Protein AF-A0A959FJ23-F1 (afdb_monomer_lite)

Foldseek 3Di:
DDPVVVVVVVVVVVVCVVVVPDDDFAEFDCPPQFPGHDPRGPYYDDPHGHFDWDKDKDFDWDDDPVDIHQDAQPDWDADPVRDTDGDPWDKDKDADDWDQDPPPGTWAAPDWDWDWDDDDPDTDIDIDHQQMWMWIPNTRMTMTIRHGTGDDDDDD

Structure (mmCIF, N/CA/C/O backbone):
data_AF-A0A959FJ23-F1
#
_entry.id   AF-A0A959FJ23-F1
#
loop_
_atom_site.group_PDB
_atom_site.id
_atom_site.type_symbol
_atom_site.label_atom_id
_atom_site.label_alt_id
_atom_site.label_comp_id
_atom_site.label_asym_id
_atom_site.label_entity_id
_atom_site.label_seq_id
_atom_site.pdbx_PDB_ins_code
_atom_site.Cartn_x
_atom_site.Cartn_y
_atom_site.Cartn_z
_atom_site.occupancy
_atom_site.B_iso_or_equiv
_atom_site.auth_seq_id
_atom_site.auth_comp_id
_atom_site.auth_asym_id
_atom_site.auth_atom_id
_atom_site.pdbx_PDB_model_num
ATOM 1 N N . MET A 1 1 ? -68.744 15.504 26.218 1.00 59.72 1 MET A N 1
ATOM 2 C CA . MET A 1 1 ? -67.386 14.968 25.973 1.00 59.72 1 MET A CA 1
ATOM 3 C C . MET A 1 1 ? -66.926 14.300 27.264 1.00 59.72 1 MET A C 1
ATOM 5 O O . MET A 1 1 ? -66.858 14.979 28.276 1.00 59.72 1 MET A O 1
ATOM 9 N N . ASN A 1 2 ? -66.788 12.969 27.284 1.00 75.25 2 ASN A N 1
ATOM 10 C CA . ASN A 1 2 ? -66.622 12.207 28.531 1.00 75.25 2 ASN A CA 1
ATOM 11 C C . ASN A 1 2 ? -65.219 12.418 29.118 1.00 75.25 2 ASN A C 1
ATOM 13 O O . ASN A 1 2 ? -64.244 11.957 28.530 1.00 75.25 2 ASN A O 1
ATOM 17 N N . ILE A 1 3 ? -65.134 13.068 30.281 1.00 80.38 3 ILE A N 1
ATOM 18 C CA . ILE A 1 3 ? -63.889 13.311 31.034 1.00 80.38 3 ILE A CA 1
ATOM 19 C C . ILE A 1 3 ? -63.067 12.026 31.214 1.00 80.38 3 ILE A C 1
ATOM 21 O O . ILE A 1 3 ? -61.855 12.042 31.031 1.00 80.38 3 ILE A O 1
ATOM 25 N N . TYR A 1 4 ? -63.731 10.888 31.430 1.00 80.12 4 TYR A N 1
ATOM 26 C CA . TYR A 1 4 ? -63.083 9.579 31.532 1.00 80.12 4 TYR A CA 1
ATOM 27 C C . TYR A 1 4 ? -62.348 9.150 30.257 1.00 80.12 4 TYR A C 1
ATOM 29 O O . TYR A 1 4 ? -61.281 8.556 30.342 1.00 80.12 4 TYR A O 1
ATOM 37 N N . ARG A 1 5 ? -62.869 9.483 29.068 1.00 80.62 5 ARG A N 1
ATOM 38 C CA . ARG A 1 5 ? -62.172 9.198 27.804 1.00 80.62 5 ARG A CA 1
ATOM 39 C C . ARG A 1 5 ? -60.937 10.079 27.646 1.00 80.62 5 ARG A C 1
ATOM 41 O O . ARG A 1 5 ? -59.916 9.589 27.186 1.00 80.62 5 ARG A O 1
ATOM 48 N N . LEU A 1 6 ? -61.019 11.345 28.059 1.00 79.38 6 LEU A N 1
ATOM 49 C CA . LEU A 1 6 ? -59.897 12.281 27.987 1.00 79.38 6 LEU A CA 1
ATOM 50 C C . LEU A 1 6 ? -58.748 11.842 28.910 1.00 79.38 6 LEU A C 1
ATOM 52 O O . LEU A 1 6 ? -57.611 11.779 28.468 1.00 79.38 6 LEU A O 1
ATOM 56 N N . VAL A 1 7 ? -59.061 11.446 30.150 1.00 86.38 7 VAL A N 1
ATOM 57 C CA . VAL A 1 7 ? -58.075 10.937 31.122 1.00 86.38 7 VAL A CA 1
ATOM 58 C C . VAL A 1 7 ? -57.400 9.657 30.623 1.00 86.38 7 VAL A C 1
ATOM 60 O O . VAL A 1 7 ? -56.184 9.530 30.726 1.00 86.38 7 VAL A O 1
ATOM 63 N N . VAL A 1 8 ? -58.162 8.734 30.027 1.00 88.75 8 VAL A N 1
ATOM 64 C CA . VAL A 1 8 ? -57.605 7.497 29.456 1.00 88.75 8 VAL A CA 1
ATOM 65 C C . VAL A 1 8 ? -56.659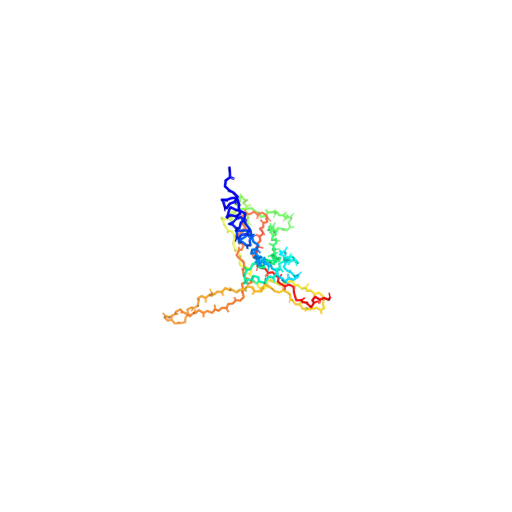 7.794 28.288 1.00 88.75 8 VAL A C 1
ATOM 67 O O . VAL A 1 8 ? -55.570 7.230 28.249 1.00 88.75 8 VAL A O 1
ATOM 70 N N . TYR A 1 9 ? -57.008 8.714 27.380 1.00 89.19 9 TYR A N 1
ATOM 71 C CA . TYR A 1 9 ? -56.106 9.101 26.287 1.00 89.19 9 TYR A CA 1
ATOM 72 C C . TYR A 1 9 ? -54.821 9.767 26.790 1.00 89.19 9 TYR A C 1
ATOM 74 O O . TYR A 1 9 ? -53.749 9.461 26.275 1.00 89.19 9 TYR A O 1
ATOM 82 N N . THR A 1 10 ? -54.899 10.616 27.818 1.00 87.12 10 THR A N 1
ATOM 83 C CA . THR A 1 10 ? -53.711 11.250 28.407 1.00 87.12 10 THR A CA 1
ATOM 84 C C . THR A 1 10 ? -52.797 10.228 29.083 1.00 87.12 10 THR A C 1
ATOM 86 O O . THR A 1 10 ? -51.584 10.313 28.926 1.00 87.12 10 THR A O 1
ATOM 89 N N . ILE A 1 11 ? -53.350 9.230 29.783 1.00 88.62 11 ILE A N 1
ATOM 90 C CA . ILE A 1 11 ? -52.561 8.153 30.406 1.00 88.62 11 ILE A CA 1
ATOM 91 C C . ILE A 1 11 ? -51.893 7.275 29.343 1.00 88.62 11 ILE A C 1
ATOM 93 O O . ILE A 1 11 ? -50.716 6.952 29.478 1.00 88.62 11 ILE A O 1
ATOM 97 N N . ILE A 1 12 ? -52.607 6.929 28.266 1.00 87.19 12 ILE A N 1
ATOM 98 C CA . ILE A 1 12 ? -52.042 6.156 27.151 1.00 87.19 12 ILE A CA 1
ATOM 99 C C . ILE A 1 12 ? -50.913 6.941 26.470 1.00 87.19 12 ILE A C 1
ATOM 101 O O . ILE A 1 12 ? -49.852 6.383 26.216 1.00 87.19 12 ILE A O 1
ATOM 105 N N . PHE A 1 13 ? -51.102 8.240 26.227 1.00 85.12 13 PHE A N 1
ATOM 106 C CA . PHE A 1 13 ? -50.068 9.093 25.637 1.00 85.12 13 PHE A CA 1
ATOM 107 C C . PHE A 1 13 ? -48.831 9.208 26.542 1.00 85.12 13 PHE A C 1
ATOM 109 O O . PHE A 1 13 ? -47.703 9.087 26.067 1.00 85.12 13 PHE A O 1
ATOM 116 N N . LEU A 1 14 ? -49.033 9.358 27.856 1.00 84.88 14 LEU A N 1
ATOM 117 C CA . LEU A 1 14 ? -47.944 9.441 28.831 1.00 84.88 14 LEU A CA 1
ATOM 118 C C . LEU A 1 14 ? -47.171 8.117 28.970 1.00 84.88 14 LEU A C 1
ATOM 120 O O . LEU A 1 14 ? -45.967 8.133 29.205 1.00 84.88 14 LEU A O 1
ATOM 124 N N . ALA A 1 15 ? -47.847 6.981 28.785 1.00 83.19 15 ALA A N 1
ATOM 125 C CA . ALA A 1 15 ? -47.243 5.651 28.842 1.00 83.19 15 ALA A CA 1
ATOM 126 C C . ALA A 1 15 ? -46.430 5.277 27.586 1.00 83.19 15 ALA A C 1
ATOM 128 O O . ALA A 1 15 ? -45.593 4.381 27.663 1.00 83.19 15 ALA A O 1
ATOM 129 N N . ILE A 1 16 ? -46.647 5.948 26.446 1.00 82.56 16 ILE A N 1
ATOM 130 C CA . ILE A 1 16 ? -45.930 5.684 25.181 1.00 82.56 16 ILE A CA 1
ATOM 131 C C . ILE A 1 16 ? -44.645 6.526 25.058 1.00 82.56 16 ILE A C 1
ATOM 133 O O . ILE A 1 16 ? -43.694 6.097 24.409 1.00 82.56 16 ILE A O 1
ATOM 137 N N . LEU A 1 17 ? -44.569 7.680 25.732 1.00 77.38 17 LEU A N 1
ATOM 138 C CA . LEU A 1 17 ? -43.388 8.558 25.746 1.00 77.38 17 LEU A CA 1
ATOM 139 C C . LEU A 1 17 ? -42.051 7.899 26.168 1.00 77.38 17 LEU A C 1
ATOM 141 O O . LEU A 1 17 ? -41.037 8.250 25.570 1.00 77.38 17 LEU A O 1
ATOM 145 N N . PRO A 1 18 ? -41.975 6.965 27.141 1.00 75.44 18 PRO A N 1
ATOM 146 C CA . PRO A 1 18 ? -40.689 6.379 27.531 1.00 75.44 18 PRO A CA 1
ATOM 147 C C . PRO A 1 18 ? -40.127 5.362 26.523 1.00 75.44 18 PRO A C 1
ATOM 149 O O . PRO A 1 18 ? -38.974 4.967 26.656 1.00 75.44 18 PRO A O 1
ATOM 152 N N . LEU A 1 19 ? -40.892 4.944 25.506 1.00 71.81 19 LEU A N 1
ATOM 153 C CA . LEU A 1 19 ? -40.443 3.948 24.521 1.00 71.81 19 LEU A CA 1
ATOM 154 C C . LEU A 1 19 ? -39.519 4.526 23.435 1.00 71.81 19 LEU A C 1
ATOM 156 O O . LEU A 1 19 ? -38.925 3.763 22.683 1.00 71.81 19 LEU A O 1
ATOM 160 N N . THR A 1 20 ? -39.382 5.852 23.337 1.00 74.94 20 THR A N 1
ATOM 161 C CA . THR A 1 20 ? -38.538 6.510 22.320 1.00 74.94 20 THR A CA 1
ATOM 162 C C . THR A 1 20 ? -37.186 6.981 22.864 1.00 74.94 20 THR A C 1
ATOM 164 O O . THR A 1 20 ? -36.475 7.694 22.165 1.00 74.94 20 THR A O 1
ATOM 167 N N . GLY A 1 21 ? -36.851 6.649 24.116 1.00 73.38 21 GLY A N 1
ATOM 168 C CA . GLY A 1 21 ? -35.678 7.170 24.830 1.00 73.38 21 GLY A CA 1
ATOM 169 C C . GLY A 1 21 ? -34.532 6.176 25.032 1.00 73.38 21 GLY A C 1
ATOM 170 O O . GLY A 1 21 ? -33.701 6.409 25.905 1.00 73.38 21 GLY A O 1
ATOM 171 N N . CYS A 1 22 ? -34.495 5.060 24.300 1.00 77.38 22 CYS A N 1
ATOM 172 C CA . CYS A 1 22 ? -33.373 4.127 24.381 1.00 77.38 22 CYS A CA 1
ATOM 173 C C . CYS A 1 22 ? -32.112 4.799 23.824 1.00 77.38 22 CYS A C 1
ATOM 175 O O . CYS A 1 22 ? -32.046 5.112 22.638 1.00 77.38 22 CYS A O 1
ATOM 177 N N . TYR A 1 23 ? -31.146 5.048 24.707 1.00 81.56 23 TYR A N 1
ATOM 178 C CA . TYR A 1 23 ? -29.783 5.377 24.315 1.00 81.56 23 TYR A CA 1
ATOM 179 C C . TYR A 1 23 ? -29.158 4.138 23.676 1.00 81.56 23 TYR A C 1
ATOM 181 O O . TYR A 1 23 ? -29.157 3.079 24.306 1.00 81.56 23 TYR A O 1
ATOM 189 N N . GLU A 1 24 ? -28.655 4.271 22.454 1.00 83.69 24 GLU A N 1
ATOM 190 C CA . GLU A 1 24 ? -27.892 3.220 21.786 1.00 83.69 24 GLU A CA 1
ATOM 191 C C . GLU A 1 24 ? -26.421 3.648 21.801 1.00 83.69 24 GLU A C 1
ATOM 193 O O . GLU A 1 24 ? -26.137 4.744 21.309 1.00 83.69 24 GLU A O 1
ATOM 198 N N . PRO A 1 25 ? -25.510 2.853 22.389 1.00 87.62 25 PRO A N 1
ATOM 199 C CA . PRO A 1 25 ? -24.098 3.201 22.409 1.00 87.62 25 PRO A CA 1
ATOM 200 C C . PRO A 1 25 ? -23.555 3.294 20.982 1.00 87.62 25 PRO A C 1
ATOM 202 O O . PRO A 1 25 ? -23.768 2.401 20.156 1.00 87.62 25 PRO A O 1
ATOM 205 N N . GLU A 1 26 ? -22.843 4.377 20.683 1.00 90.94 26 GLU A N 1
ATOM 206 C CA . GLU A 1 26 ? -22.188 4.545 19.393 1.00 90.94 26 GLU A CA 1
ATOM 207 C C . GLU A 1 26 ? -20.878 3.749 19.366 1.00 90.94 26 GLU A C 1
ATOM 209 O O . GLU A 1 26 ? -19.999 3.924 20.211 1.00 90.94 26 GLU A O 1
ATOM 214 N N . GLN A 1 27 ? -20.729 2.868 18.377 1.00 94.06 27 GLN A N 1
ATOM 215 C CA . GLN A 1 27 ? -19.487 2.126 18.176 1.00 94.06 27 GLN A CA 1
ATOM 216 C C . GLN A 1 27 ? -18.539 2.887 17.254 1.00 94.06 27 GLN A C 1
ATOM 218 O O . GLN A 1 27 ? -18.933 3.352 16.183 1.00 94.06 27 GLN A O 1
ATOM 223 N N . GLY A 1 28 ? -17.259 2.927 17.614 1.00 93.75 28 GLY A N 1
ATOM 224 C CA . GLY A 1 28 ? -16.233 3.551 16.788 1.00 93.75 28 GLY A CA 1
ATOM 225 C C . GLY A 1 28 ? -14.820 3.120 17.152 1.00 93.75 28 GLY A C 1
ATOM 226 O O . GLY A 1 28 ? -14.589 2.346 18.084 1.00 93.75 28 GLY A O 1
ATOM 227 N N . CYS A 1 29 ? -13.851 3.594 16.370 1.00 94.69 29 CYS A N 1
ATOM 228 C CA . CYS A 1 29 ? -12.454 3.302 16.640 1.00 94.69 29 CYS A CA 1
ATOM 229 C C . CYS A 1 29 ? -11.942 4.199 17.774 1.00 94.69 29 CYS A C 1
ATOM 231 O O . CYS A 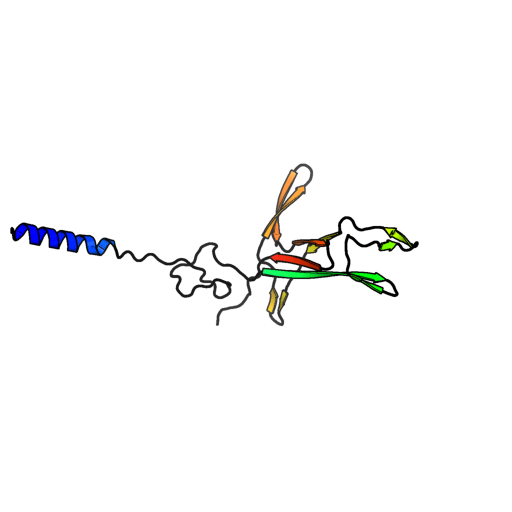1 29 ? -11.858 5.416 17.615 1.00 94.69 29 CYS A O 1
ATOM 233 N N . LEU A 1 30 ? -11.548 3.584 18.890 1.00 92.50 30 LEU A N 1
ATOM 234 C CA . LEU A 1 30 ? -10.973 4.273 20.050 1.00 92.50 30 LEU A CA 1
ATOM 235 C C . LEU A 1 30 ? -9.431 4.252 20.073 1.00 92.50 30 LEU A C 1
ATOM 237 O O . LEU A 1 30 ? -8.819 4.721 21.032 1.00 92.50 30 LEU A O 1
ATOM 241 N N . ASP A 1 31 ? -8.773 3.736 19.027 1.00 90.62 31 ASP A N 1
ATOM 242 C CA . ASP A 1 31 ? -7.316 3.857 18.880 1.00 90.62 31 ASP A CA 1
ATOM 243 C C . ASP A 1 31 ? -6.973 5.249 18.335 1.00 90.62 31 ASP A C 1
ATOM 245 O O . ASP A 1 31 ? -7.185 5.533 17.158 1.00 90.62 31 ASP A O 1
ATOM 249 N N . ALA A 1 32 ? -6.393 6.105 19.181 1.00 87.81 32 ALA A N 1
ATOM 250 C CA . ALA A 1 32 ? -5.973 7.466 18.829 1.00 87.81 32 ALA A CA 1
ATOM 251 C C . ALA A 1 32 ? -4.977 7.542 17.653 1.00 87.81 32 ALA A C 1
ATOM 253 O O . ALA A 1 32 ? -4.697 8.624 17.138 1.00 87.81 32 ALA A O 1
ATOM 254 N N . ARG A 1 33 ? -4.403 6.409 17.239 1.00 83.75 33 ARG A N 1
ATOM 255 C CA . ARG A 1 33 ? -3.461 6.311 16.118 1.00 83.75 33 ARG A CA 1
ATOM 256 C C . ARG A 1 33 ? -4.131 5.874 14.816 1.00 83.75 33 ARG A C 1
ATOM 258 O O . ARG A 1 33 ? -3.471 5.878 13.776 1.00 83.75 33 ARG A O 1
ATOM 265 N N . ALA A 1 34 ? -5.399 5.473 14.865 1.00 89.31 34 ALA A N 1
ATOM 266 C CA . ALA A 1 34 ? -6.167 5.153 13.678 1.00 89.31 34 ALA A CA 1
ATOM 267 C C . ALA A 1 34 ? -6.551 6.431 12.924 1.00 89.31 34 ALA A C 1
ATOM 269 O O . ALA A 1 34 ? -6.805 7.488 13.501 1.00 89.31 34 ALA A O 1
ATOM 270 N N . THR A 1 35 ? -6.626 6.321 11.603 1.00 89.94 35 THR A N 1
ATOM 271 C CA . THR A 1 35 ? -7.035 7.416 10.709 1.00 89.94 35 THR A CA 1
ATOM 272 C C . THR A 1 35 ? -8.508 7.794 10.863 1.00 89.94 35 THR A C 1
ATOM 274 O O . THR A 1 35 ? -8.899 8.891 10.471 1.00 89.94 35 THR A O 1
ATOM 277 N N . ASN A 1 36 ? -9.308 6.906 11.450 1.00 93.12 36 ASN A N 1
ATOM 278 C CA . ASN A 1 36 ? -10.733 7.066 11.709 1.00 93.12 36 ASN A CA 1
ATOM 279 C C . ASN A 1 36 ? -11.069 7.037 13.212 1.00 93.12 36 ASN A C 1
ATOM 281 O O . ASN A 1 36 ? -12.153 6.592 13.591 1.00 93.12 36 ASN A O 1
ATOM 285 N N . PHE A 1 37 ? -10.139 7.482 14.062 1.00 93.00 37 PHE A N 1
ATOM 286 C CA . PHE A 1 37 ? -10.388 7.649 15.493 1.00 93.00 37 PHE A CA 1
ATOM 287 C C . PHE A 1 37 ? -11.629 8.521 15.745 1.00 93.00 37 PHE A C 1
ATOM 289 O O . PHE A 1 37 ? -11.741 9.615 15.186 1.00 93.00 37 PHE A O 1
ATOM 296 N N . SER A 1 38 ? -12.531 8.052 16.610 1.00 93.75 38 SER A N 1
ATOM 297 C CA . SER A 1 38 ? -13.727 8.784 17.031 1.00 93.75 38 SER A CA 1
ATOM 298 C C . SER A 1 38 ? -13.710 8.976 18.541 1.00 93.75 38 SER A C 1
ATOM 300 O O . SER A 1 38 ? -13.757 8.005 19.289 1.00 93.75 38 SER A O 1
ATOM 302 N N . LEU A 1 39 ? -13.652 10.232 18.989 1.00 92.94 39 LEU A N 1
ATOM 303 C CA . LEU A 1 39 ? -13.746 10.566 20.414 1.00 92.94 39 LEU A CA 1
ATOM 304 C C . LEU A 1 39 ? -15.182 10.432 20.946 1.00 92.94 39 LEU A C 1
ATOM 306 O O . LEU A 1 39 ? -15.366 10.248 22.144 1.00 92.94 39 LEU A O 1
ATOM 310 N N . ASP A 1 40 ? -16.170 10.536 20.057 1.00 92.06 40 ASP A N 1
ATOM 311 C CA . ASP A 1 40 ? -17.594 10.513 20.398 1.00 92.06 40 ASP A CA 1
ATOM 312 C C . ASP A 1 40 ? -18.148 9.082 20.513 1.00 92.06 40 ASP A C 1
ATOM 314 O O . ASP A 1 40 ? -19.293 8.897 20.908 1.00 92.06 40 ASP A O 1
ATOM 318 N N . ALA A 1 41 ? -17.343 8.066 20.179 1.00 92.81 41 ALA A N 1
ATOM 319 C CA . ALA A 1 41 ? -17.739 6.673 20.318 1.00 92.81 41 ALA A CA 1
ATOM 320 C C . ALA A 1 41 ? -17.770 6.244 21.792 1.00 92.81 41 ALA A C 1
ATOM 322 O O . ALA A 1 41 ? -16.816 6.455 22.544 1.00 92.81 41 ALA A O 1
ATOM 323 N N . ASP A 1 42 ? -18.849 5.570 22.175 1.00 91.88 42 ASP A N 1
ATOM 324 C CA . ASP A 1 42 ? -19.039 5.015 23.514 1.00 91.88 42 ASP A CA 1
ATOM 325 C C . ASP A 1 42 ? -18.321 3.678 23.686 1.00 91.88 42 ASP A C 1
ATOM 327 O O . ASP A 1 42 ? -17.831 3.351 24.769 1.00 91.88 42 ASP A O 1
ATOM 331 N N . GLU A 1 43 ? -18.270 2.887 22.611 1.00 93.00 43 GLU A N 1
ATOM 332 C CA . GLU A 1 43 ? -17.745 1.528 22.626 1.00 93.00 43 GLU A CA 1
ATOM 333 C C . GLU A 1 43 ? -16.714 1.298 21.517 1.00 93.00 43 GLU A C 1
ATOM 335 O O . GLU A 1 43 ? -16.870 1.729 20.370 1.00 93.00 43 GLU A O 1
ATOM 340 N N . ALA A 1 44 ? -15.655 0.558 21.861 1.00 92.44 44 ALA A N 1
ATOM 341 C CA . ALA A 1 44 ? -14.658 0.122 20.894 1.00 92.44 44 ALA A CA 1
ATOM 342 C C . ALA A 1 44 ? -15.264 -0.909 19.934 1.00 92.44 44 ALA A C 1
ATOM 344 O O . ALA A 1 44 ? -15.757 -1.959 20.350 1.00 92.44 44 ALA A O 1
ATOM 345 N N . CYS A 1 45 ? -15.168 -0.633 18.638 1.00 90.94 45 CYS A N 1
ATOM 346 C CA . CYS A 1 45 ? -15.491 -1.608 17.604 1.00 90.94 45 CYS A CA 1
ATOM 347 C C . CYS A 1 45 ? -14.444 -2.740 17.542 1.00 90.94 45 CYS A C 1
ATOM 349 O O . CYS A 1 45 ? -13.276 -2.533 17.872 1.00 90.94 45 CYS A O 1
ATOM 351 N N . ALA A 1 46 ? -14.846 -3.927 17.071 1.00 87.19 46 ALA A N 1
ATOM 352 C CA . ALA A 1 46 ? -13.940 -5.077 16.961 1.00 87.19 46 ALA A CA 1
ATOM 353 C C . ALA A 1 46 ? -12.849 -4.881 15.889 1.00 87.19 46 ALA A C 1
ATOM 355 O O . ALA A 1 46 ? -11.672 -4.971 16.209 1.00 87.19 46 ALA A O 1
ATOM 356 N N . ASP A 1 47 ? -13.237 -4.561 14.648 1.00 85.75 47 ASP A N 1
ATOM 357 C CA . ASP A 1 47 ? -12.325 -4.490 13.491 1.00 85.75 47 ASP A CA 1
ATOM 358 C C . ASP A 1 47 ? -12.663 -3.297 12.574 1.00 85.75 47 ASP A C 1
ATOM 360 O O . ASP A 1 47 ? -12.768 -3.436 11.356 1.00 85.75 47 ASP A O 1
ATOM 364 N N . CYS A 1 48 ? -12.920 -2.115 13.147 1.00 89.19 48 CYS A N 1
ATOM 365 C CA . CYS A 1 48 ? -13.245 -0.922 12.351 1.00 89.19 48 CYS A CA 1
ATOM 366 C C . CYS A 1 48 ? -12.115 0.106 12.261 1.00 89.19 48 CYS A C 1
ATOM 368 O O . CYS A 1 48 ? -12.243 1.058 11.497 1.00 89.19 48 CYS A O 1
ATOM 370 N N . CYS A 1 49 ? -11.028 -0.043 13.018 1.00 91.06 49 CYS A N 1
ATOM 371 C CA . CYS A 1 49 ? -9.905 0.889 12.964 1.00 91.06 49 CYS A CA 1
ATOM 372 C C . CYS A 1 49 ? -9.143 0.754 11.640 1.00 91.06 49 CYS A C 1
ATOM 374 O O . CYS A 1 49 ? -8.736 -0.344 11.274 1.00 91.06 49 CYS A O 1
ATOM 376 N N . THR A 1 50 ? -8.927 1.872 10.945 1.00 91.25 50 THR A N 1
ATOM 377 C CA . THR A 1 50 ? -8.140 1.926 9.705 1.00 91.25 50 THR A CA 1
ATOM 378 C C . THR A 1 50 ? -6.831 2.660 9.948 1.00 91.25 50 THR A C 1
ATOM 380 O O . THR A 1 50 ? -6.825 3.761 10.511 1.00 91.25 50 THR A O 1
ATOM 383 N N . TYR A 1 51 ? -5.708 2.110 9.493 1.00 88.88 51 TYR A N 1
ATOM 384 C CA . TYR A 1 51 ? -4.389 2.713 9.693 1.00 88.88 51 TYR A CA 1
ATOM 385 C C . TYR A 1 51 ? -3.788 3.240 8.379 1.00 88.88 51 TYR A C 1
ATOM 387 O O . TYR A 1 51 ? -4.259 2.919 7.288 1.00 88.88 51 TYR A O 1
ATOM 395 N N . PRO A 1 52 ? -2.763 4.113 8.443 1.00 85.69 52 PRO A N 1
ATOM 396 C CA . PRO A 1 52 ? -2.108 4.618 7.243 1.00 85.69 52 PRO A CA 1
ATOM 397 C C . PRO A 1 52 ? -1.465 3.496 6.421 1.00 85.69 52 PRO A C 1
ATOM 399 O O . PRO A 1 52 ? -0.730 2.663 6.946 1.00 85.69 52 PRO A O 1
ATOM 402 N N . GLU A 1 53 ? -1.682 3.530 5.110 1.00 85.19 53 GLU A N 1
ATOM 403 C CA . GLU A 1 53 ? -1.140 2.554 4.164 1.00 85.19 53 GLU A CA 1
ATOM 404 C C . GLU A 1 53 ? 0.262 2.964 3.677 1.00 85.19 53 GLU A C 1
ATOM 406 O O . GLU A 1 53 ? 0.472 4.079 3.181 1.00 85.19 53 GLU A O 1
ATOM 411 N N . LEU A 1 54 ? 1.229 2.050 3.759 1.00 82.81 5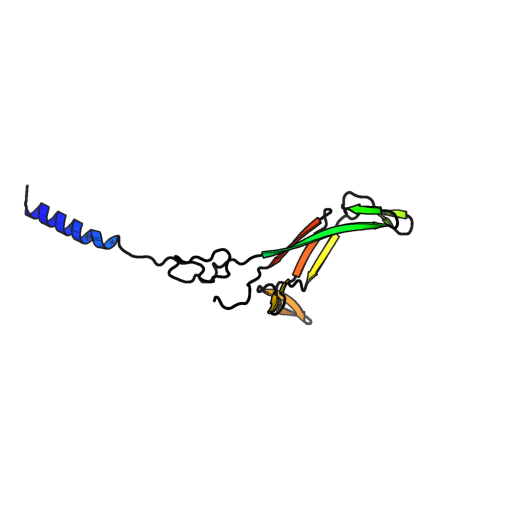4 LEU A N 1
ATOM 412 C CA . LEU A 1 54 ? 2.570 2.237 3.218 1.00 82.81 54 LEU A CA 1
ATOM 413 C C . LEU A 1 54 ? 2.579 1.963 1.714 1.00 82.81 54 LEU A C 1
ATOM 415 O O . LEU A 1 54 ? 2.443 0.828 1.261 1.00 82.81 54 LEU A O 1
ATOM 419 N N . LYS A 1 55 ? 2.801 3.018 0.924 1.00 86.06 55 LYS A N 1
ATOM 420 C CA . LYS A 1 55 ? 2.937 2.927 -0.536 1.00 86.06 55 LYS A CA 1
ATOM 421 C C . LYS A 1 55 ? 4.355 3.238 -0.973 1.00 86.06 55 LYS A C 1
ATOM 423 O O . LYS A 1 55 ? 4.892 4.297 -0.654 1.00 86.06 55 LYS A O 1
ATOM 428 N N . VAL A 1 56 ? 4.925 2.359 -1.791 1.00 84.31 56 VAL A N 1
ATOM 429 C CA . VAL A 1 56 ? 6.228 2.571 -2.425 1.00 84.31 56 VAL A CA 1
ATOM 430 C C . VAL A 1 56 ? 6.030 2.811 -3.912 1.00 84.31 56 VAL A C 1
ATOM 432 O O . VAL A 1 56 ? 5.346 2.053 -4.602 1.00 84.31 56 VAL A O 1
ATOM 435 N N . ARG A 1 57 ? 6.633 3.886 -4.421 1.00 87.88 57 ARG A N 1
ATOM 436 C CA . ARG A 1 57 ? 6.645 4.200 -5.849 1.00 87.88 57 ARG A CA 1
ATOM 437 C C . ARG A 1 57 ? 8.014 3.893 -6.434 1.00 87.88 57 ARG A C 1
ATOM 439 O O . ARG A 1 57 ? 8.996 4.547 -6.101 1.00 87.88 57 ARG A O 1
ATOM 446 N N . PHE A 1 58 ? 8.047 2.963 -7.376 1.00 85.19 58 PHE A N 1
ATOM 447 C CA . PHE A 1 58 ? 9.233 2.627 -8.150 1.00 85.19 58 PHE A CA 1
ATOM 448 C C . PHE A 1 58 ? 9.221 3.389 -9.467 1.00 85.19 58 PHE A C 1
ATOM 450 O O . PHE A 1 58 ? 8.202 3.414 -10.159 1.00 85.19 58 PHE A O 1
ATOM 457 N N . THR A 1 59 ? 10.349 3.993 -9.826 1.00 88.81 59 THR A N 1
ATOM 458 C CA . THR A 1 59 ? 10.564 4.588 -11.148 1.00 88.81 59 THR A CA 1
ATOM 459 C C . THR A 1 59 ? 11.512 3.716 -11.949 1.00 88.81 59 THR A C 1
ATOM 461 O O . THR A 1 59 ? 12.645 3.487 -11.534 1.00 88.81 59 THR A O 1
ATOM 464 N N . HIS A 1 60 ? 11.055 3.264 -13.110 1.00 87.69 60 HIS A N 1
ATOM 465 C CA . HIS A 1 60 ? 11.779 2.342 -13.973 1.00 87.69 60 HIS A CA 1
ATOM 466 C C . HIS A 1 60 ? 12.516 3.129 -15.045 1.00 87.69 60 HIS A C 1
ATOM 468 O O . HIS A 1 60 ? 11.901 3.831 -15.856 1.00 87.69 60 HIS A O 1
ATOM 474 N N . ARG A 1 61 ? 13.842 3.013 -15.051 1.00 87.44 61 ARG A N 1
ATOM 475 C CA . ARG A 1 61 ? 14.717 3.665 -16.025 1.00 87.44 61 ARG A CA 1
ATOM 476 C C . ARG A 1 61 ? 15.621 2.630 -16.678 1.00 87.44 61 ARG A C 1
ATOM 478 O O . ARG A 1 61 ? 16.028 1.665 -16.043 1.00 87.44 61 ARG A O 1
ATOM 485 N N . TRP A 1 62 ? 15.894 2.838 -17.956 1.00 86.19 62 TRP A N 1
ATOM 486 C CA . TRP A 1 62 ? 16.871 2.093 -18.730 1.00 86.19 62 TRP A CA 1
ATOM 487 C C . TRP A 1 62 ? 18.052 3.008 -19.015 1.00 86.19 62 TRP A C 1
ATOM 489 O O . TRP A 1 62 ? 17.880 4.049 -19.652 1.00 86.19 62 TRP A O 1
ATOM 499 N N . GLU A 1 63 ? 19.233 2.623 -18.550 1.00 85.88 63 GLU A N 1
ATOM 500 C CA . GLU A 1 63 ? 20.440 3.432 -18.686 1.00 85.88 63 GLU A CA 1
ATOM 501 C C . GLU A 1 63 ? 21.429 2.752 -19.627 1.00 85.88 63 GLU A C 1
ATOM 503 O O . GLU A 1 63 ? 21.699 1.556 -19.529 1.00 85.88 63 GLU A O 1
ATOM 508 N N . THR A 1 64 ? 21.953 3.528 -20.565 1.00 78.69 64 THR A N 1
ATOM 509 C CA . THR A 1 64 ? 23.115 3.195 -21.385 1.00 78.69 64 THR A CA 1
ATOM 510 C C . THR A 1 64 ? 24.228 4.190 -21.070 1.00 78.69 64 THR A C 1
ATOM 512 O O . THR A 1 64 ? 23.996 5.176 -20.372 1.00 78.69 64 THR A O 1
ATOM 515 N N . ALA A 1 65 ? 25.429 3.960 -21.606 1.00 80.31 65 ALA A N 1
ATOM 516 C CA . ALA A 1 65 ? 26.569 4.856 -21.402 1.00 80.31 65 ALA A CA 1
ATOM 517 C C . ALA A 1 65 ? 26.252 6.335 -21.719 1.00 80.31 65 ALA A C 1
ATOM 519 O O . ALA A 1 65 ? 26.767 7.221 -21.045 1.00 80.31 65 ALA A O 1
ATOM 520 N N . ASP A 1 66 ? 25.357 6.585 -22.683 1.00 81.94 66 ASP A N 1
ATOM 521 C CA . ASP A 1 66 ? 25.078 7.928 -23.202 1.00 81.94 66 ASP A CA 1
ATOM 522 C C . ASP A 1 66 ? 23.646 8.423 -22.926 1.00 81.94 66 ASP A C 1
ATOM 524 O O . ASP A 1 66 ? 23.343 9.595 -23.156 1.00 81.94 66 ASP A O 1
ATOM 528 N N . THR A 1 67 ? 22.724 7.560 -22.471 1.00 82.06 67 THR A N 1
ATOM 529 C CA . THR A 1 67 ? 21.301 7.924 -22.328 1.00 82.06 67 THR A CA 1
ATOM 530 C C . THR A 1 67 ? 20.618 7.256 -21.138 1.00 82.06 67 THR A C 1
ATOM 532 O O . THR A 1 67 ? 20.849 6.089 -20.850 1.00 82.06 67 THR A O 1
ATOM 535 N N . SER A 1 68 ? 19.700 7.979 -20.490 1.00 86.50 68 SER A N 1
ATOM 536 C CA . SER A 1 68 ? 18.799 7.441 -19.462 1.00 86.50 68 SER A CA 1
ATOM 537 C C . SER A 1 68 ? 17.356 7.617 -19.938 1.00 86.50 68 SER A C 1
ATOM 539 O O . SER A 1 68 ? 16.834 8.733 -19.977 1.00 86.50 68 SER A O 1
ATOM 541 N N . LEU A 1 69 ? 16.721 6.518 -20.346 1.00 86.75 69 LEU A N 1
ATOM 542 C CA . LEU A 1 69 ? 15.369 6.490 -20.898 1.00 86.75 69 LEU A CA 1
ATOM 543 C C . LEU A 1 69 ? 14.374 5.984 -19.852 1.00 86.75 69 LEU A C 1
ATOM 545 O O . LEU A 1 69 ? 14.642 5.038 -19.116 1.00 86.75 69 LEU A O 1
ATOM 549 N N . ALA A 1 70 ? 13.180 6.569 -19.816 1.00 89.00 70 ALA A N 1
ATOM 550 C CA . ALA A 1 70 ? 12.078 6.002 -19.052 1.00 89.00 70 ALA A CA 1
ATOM 551 C C . ALA A 1 70 ? 11.680 4.628 -19.622 1.00 89.00 70 ALA A C 1
ATOM 553 O O . ALA A 1 70 ? 11.491 4.475 -20.831 1.00 89.00 70 ALA A O 1
ATOM 554 N N . PHE A 1 71 ? 11.536 3.626 -18.756 1.00 89.25 71 PHE A N 1
ATOM 555 C CA . PHE A 1 71 ? 11.109 2.299 -19.187 1.00 89.25 71 PHE A CA 1
ATOM 556 C C . PHE A 1 71 ? 9.665 2.323 -19.704 1.00 89.25 71 PHE A C 1
ATOM 558 O O . PHE A 1 71 ? 8.773 2.888 -19.067 1.00 89.25 71 PHE A O 1
ATOM 565 N N . GLN A 1 72 ? 9.427 1.678 -20.845 1.00 89.56 72 GLN A N 1
ATOM 566 C CA . GLN A 1 72 ? 8.104 1.465 -21.417 1.00 89.56 72 GLN A CA 1
ATOM 567 C C . GLN A 1 72 ? 8.089 0.142 -22.185 1.00 89.56 72 GLN A C 1
ATOM 569 O O . GLN A 1 72 ? 8.973 -0.138 -22.990 1.00 89.56 72 GLN A O 1
ATOM 574 N N . THR A 1 73 ? 7.031 -0.647 -22.019 1.00 89.12 73 THR A N 1
ATOM 575 C CA . THR A 1 73 ? 6.825 -1.889 -22.796 1.00 89.12 73 THR A CA 1
ATOM 576 C C . THR A 1 73 ? 6.579 -1.617 -24.293 1.00 89.12 73 THR A C 1
ATOM 578 O O . THR A 1 73 ? 6.797 -2.471 -25.161 1.00 89.12 73 THR A O 1
ATOM 581 N N . SER A 1 74 ? 6.173 -0.390 -24.637 1.00 88.56 74 SER A N 1
ATOM 582 C CA . SER A 1 74 ? 6.062 0.094 -26.016 1.00 88.56 74 SER A CA 1
ATOM 583 C C . SER A 1 74 ? 7.415 0.343 -26.694 1.00 88.56 74 SER A C 1
ATOM 585 O O . SER A 1 74 ? 7.475 0.322 -27.922 1.00 88.56 74 SER A O 1
ATOM 587 N N . SER A 1 75 ? 8.491 0.542 -25.929 1.00 89.25 75 SER A N 1
ATOM 588 C CA . SER A 1 75 ? 9.813 0.895 -26.457 1.00 89.25 75 SER A CA 1
ATOM 589 C C . SER A 1 75 ? 10.578 -0.309 -27.012 1.00 89.25 75 SER A C 1
ATOM 591 O O . SER A 1 75 ? 10.337 -1.458 -26.633 1.00 89.25 75 SER A O 1
ATOM 593 N N . VAL A 1 76 ? 11.519 -0.024 -27.919 1.00 91.12 76 VAL A N 1
ATOM 594 C CA . VAL A 1 76 ? 12.503 -0.982 -28.443 1.00 91.12 76 VAL A CA 1
ATOM 595 C C . VAL A 1 76 ? 13.838 -0.731 -27.758 1.00 91.12 76 VAL A C 1
ATOM 597 O O . VAL A 1 76 ? 14.352 0.385 -27.776 1.00 91.12 76 VAL A O 1
ATOM 600 N N . TYR A 1 77 ? 14.390 -1.786 -27.177 1.00 89.44 77 TYR A N 1
ATOM 601 C CA . TYR A 1 77 ? 15.679 -1.801 -26.498 1.00 89.44 77 TYR A CA 1
ATOM 602 C C . TYR A 1 77 ? 16.688 -2.572 -27.341 1.00 89.44 77 TYR A C 1
ATOM 604 O O . TYR A 1 77 ? 16.307 -3.266 -28.284 1.00 89.44 77 TYR A O 1
ATOM 612 N N . ARG A 1 78 ? 17.976 -2.436 -27.026 1.00 89.19 78 ARG A N 1
ATOM 613 C CA . ARG A 1 78 ? 19.054 -3.164 -27.700 1.00 89.19 78 ARG A CA 1
ATOM 614 C C . ARG A 1 78 ? 19.915 -3.884 -26.680 1.00 89.19 78 ARG A C 1
ATOM 616 O O . ARG A 1 78 ? 20.172 -3.336 -25.611 1.00 89.19 78 ARG A O 1
ATOM 623 N N . ASP A 1 79 ? 20.307 -5.110 -26.998 1.00 88.25 79 ASP A N 1
ATOM 624 C CA . ASP A 1 79 ? 21.233 -5.883 -26.173 1.00 88.25 79 ASP A CA 1
ATOM 625 C C . ASP A 1 79 ? 22.693 -5.434 -26.383 1.00 88.25 79 ASP A C 1
ATOM 627 O O . ASP A 1 79 ? 22.973 -4.492 -27.131 1.00 88.25 79 ASP A O 1
ATOM 631 N N . GLY A 1 80 ? 23.640 -6.119 -25.736 1.00 85.88 80 GLY A N 1
ATOM 632 C CA . GLY A 1 80 ? 25.071 -5.822 -25.866 1.00 85.88 80 GLY A CA 1
ATOM 633 C C . GLY A 1 80 ? 25.649 -6.039 -27.272 1.00 85.88 80 GLY A C 1
ATOM 634 O O . GLY A 1 80 ? 26.738 -5.550 -27.555 1.00 85.88 80 GLY A O 1
ATOM 635 N N . MET A 1 81 ? 24.933 -6.733 -28.163 1.00 93.94 81 MET A N 1
ATOM 636 C CA . MET A 1 81 ? 25.294 -6.924 -29.572 1.00 93.94 81 MET A CA 1
ATOM 637 C C . MET A 1 81 ? 24.520 -5.977 -30.506 1.00 93.94 81 MET A C 1
ATOM 639 O O . MET A 1 81 ? 24.646 -6.059 -31.728 1.00 93.94 81 MET A O 1
ATOM 643 N N . GLY A 1 82 ? 23.711 -5.072 -29.950 1.00 89.94 82 GLY A N 1
ATOM 644 C CA . GLY A 1 82 ? 22.895 -4.125 -30.699 1.00 89.94 82 GLY A CA 1
ATOM 645 C C . GLY A 1 82 ? 21.608 -4.718 -31.278 1.00 89.94 82 GLY A C 1
ATOM 646 O O . GLY A 1 82 ? 20.918 -4.014 -32.025 1.00 89.94 82 GLY A O 1
ATOM 647 N N . GLN A 1 83 ? 21.251 -5.966 -30.962 1.00 95.00 83 GLN A N 1
ATOM 648 C CA . GLN A 1 83 ? 20.041 -6.602 -31.479 1.00 95.00 83 GLN A CA 1
ATOM 649 C C . GLN A 1 83 ? 18.793 -6.028 -30.794 1.00 95.00 83 GLN A C 1
ATOM 651 O O . GLN A 1 83 ? 18.786 -5.863 -29.571 1.00 95.00 83 GLN A O 1
ATOM 656 N N . PRO A 1 84 ? 17.734 -5.684 -31.556 1.00 94.19 84 PRO A N 1
ATOM 657 C CA . PRO A 1 84 ? 16.544 -5.074 -30.987 1.00 94.19 84 PRO A CA 1
ATOM 658 C C . PRO A 1 84 ? 15.671 -6.105 -30.263 1.00 94.19 84 PRO A C 1
ATOM 660 O O . PRO A 1 84 ? 15.380 -7.174 -30.795 1.00 94.19 84 PRO A O 1
ATOM 663 N N . PHE A 1 85 ? 15.166 -5.741 -29.089 1.00 93.25 85 PHE A N 1
ATOM 664 C CA . PHE A 1 85 ? 14.190 -6.527 -28.341 1.00 93.25 85 PHE A CA 1
ATOM 665 C C . PHE A 1 85 ? 13.166 -5.620 -27.650 1.00 93.25 85 PHE A C 1
ATOM 667 O O . PHE A 1 85 ? 13.317 -4.397 -27.587 1.00 93.25 85 PHE A O 1
ATOM 674 N N . ARG A 1 86 ? 12.080 -6.213 -27.147 1.00 91.69 86 ARG A N 1
ATOM 675 C CA . ARG A 1 86 ? 11.023 -5.492 -26.428 1.00 91.69 86 ARG A CA 1
ATOM 676 C C . ARG A 1 86 ? 10.593 -6.267 -25.198 1.00 91.69 86 ARG A C 1
ATOM 678 O O . ARG A 1 86 ? 10.458 -7.488 -25.244 1.00 91.69 86 ARG A O 1
ATOM 685 N N . PHE A 1 87 ? 10.307 -5.545 -24.123 1.00 89.62 87 PHE A N 1
ATOM 686 C CA . PHE A 1 87 ? 9.709 -6.136 -22.935 1.00 89.62 87 PHE A CA 1
ATOM 687 C C . PHE A 1 87 ? 8.202 -6.282 -23.134 1.00 89.62 87 PHE A C 1
ATOM 689 O O . PHE A 1 87 ? 7.486 -5.291 -23.251 1.00 89.62 87 PHE A O 1
ATOM 696 N N . GLN A 1 88 ? 7.709 -7.520 -23.135 1.00 90.31 88 GLN A N 1
ATOM 697 C CA . GLN A 1 88 ? 6.267 -7.785 -23.097 1.00 90.31 88 GLN A CA 1
ATOM 698 C C . GLN A 1 88 ? 5.694 -7.550 -21.697 1.00 90.31 88 GLN A C 1
ATOM 700 O O . GLN A 1 88 ? 4.549 -7.130 -21.541 1.00 90.31 88 GLN A O 1
ATOM 705 N N . ARG A 1 89 ? 6.484 -7.869 -20.666 1.00 87.38 89 ARG A N 1
ATOM 706 C CA . ARG A 1 89 ? 6.090 -7.769 -19.265 1.00 87.38 89 ARG A CA 1
ATOM 707 C C . ARG A 1 89 ? 7.325 -7.722 -18.384 1.00 87.38 89 ARG A C 1
ATOM 709 O O . ARG A 1 89 ? 8.246 -8.505 -18.591 1.00 87.38 89 ARG A O 1
ATOM 716 N N . LEU A 1 90 ? 7.299 -6.854 -17.382 1.00 87.00 90 LEU A N 1
ATOM 717 C CA . LEU A 1 90 ? 8.286 -6.820 -16.314 1.00 87.00 90 LEU A CA 1
ATOM 718 C C . LEU A 1 90 ? 7.545 -6.889 -14.975 1.00 87.00 90 LEU A C 1
ATOM 720 O O . LEU A 1 90 ? 6.626 -6.107 -14.725 1.00 87.00 90 LEU A O 1
ATOM 724 N N . ARG A 1 91 ? 7.904 -7.870 -14.148 1.00 88.44 91 ARG A N 1
ATOM 725 C CA . ARG A 1 91 ? 7.334 -8.103 -12.819 1.00 88.44 91 ARG A CA 1
ATOM 726 C C . ARG A 1 91 ? 8.455 -8.378 -11.839 1.00 88.44 91 ARG A C 1
ATOM 728 O O . ARG A 1 91 ? 9.412 -9.057 -12.198 1.00 88.44 91 ARG A O 1
ATOM 735 N N . PHE A 1 92 ? 8.314 -7.876 -10.628 1.00 86.38 92 PHE A N 1
ATOM 736 C CA . PHE A 1 92 ? 9.281 -8.090 -9.563 1.00 86.38 92 PHE A CA 1
ATOM 737 C C . PHE A 1 92 ? 8.541 -8.122 -8.231 1.00 86.38 92 PHE A C 1
ATOM 739 O O . PHE A 1 92 ? 7.564 -7.397 -8.028 1.00 86.38 92 PHE A O 1
ATOM 746 N N . TYR A 1 93 ? 8.994 -9.020 -7.366 1.00 86.62 93 TYR A N 1
ATOM 747 C CA . TYR A 1 93 ? 8.530 -9.118 -5.994 1.00 86.62 93 TYR A CA 1
ATOM 748 C C . TYR A 1 93 ? 9.446 -8.274 -5.118 1.00 86.62 93 TYR A C 1
ATOM 750 O O . TYR A 1 93 ? 10.666 -8.316 -5.280 1.00 86.62 93 TYR A O 1
ATOM 758 N N . TRP A 1 94 ? 8.849 -7.527 -4.202 1.00 83.62 94 TRP A N 1
ATOM 759 C CA . TRP A 1 94 ? 9.546 -6.880 -3.100 1.00 83.62 94 TRP A CA 1
ATOM 760 C C . TRP A 1 94 ? 9.180 -7.572 -1.803 1.00 83.62 94 TRP A C 1
ATOM 762 O O . TRP A 1 94 ? 8.070 -8.086 -1.681 1.00 83.62 94 TRP A O 1
ATOM 772 N N . SER A 1 95 ? 10.107 -7.550 -0.858 1.00 83.94 95 SER A N 1
ATOM 773 C CA . SER A 1 95 ? 9.920 -8.017 0.508 1.00 83.94 95 SER A CA 1
ATOM 774 C C . SER A 1 95 ? 10.673 -7.102 1.468 1.00 83.94 95 SER A C 1
ATOM 776 O O . SER A 1 95 ? 11.515 -6.312 1.034 1.00 83.94 95 SER A O 1
ATOM 778 N N . GLU A 1 96 ? 10.391 -7.230 2.766 1.00 80.31 96 GLU A N 1
ATOM 779 C CA . GLU A 1 96 ? 11.169 -6.591 3.843 1.00 80.31 96 GLU A CA 1
ATOM 780 C C . GLU A 1 96 ? 11.186 -5.053 3.790 1.00 80.31 96 GLU A C 1
ATOM 782 O O . GLU A 1 96 ? 12.121 -4.394 4.249 1.00 80.31 96 GLU A O 1
ATOM 787 N N . VAL A 1 97 ? 10.129 -4.450 3.246 1.00 79.94 97 VAL A N 1
ATOM 788 C CA . VAL A 1 97 ? 9.987 -2.994 3.235 1.00 79.94 97 VAL A CA 1
ATOM 789 C C . VAL A 1 97 ? 9.543 -2.522 4.620 1.00 79.94 97 VAL A C 1
ATOM 791 O O . VAL A 1 97 ? 8.453 -2.849 5.083 1.00 79.94 97 VAL A O 1
ATOM 794 N N . VAL A 1 98 ? 10.385 -1.717 5.266 1.00 79.62 98 VAL A N 1
ATOM 795 C CA . VAL A 1 98 ? 10.137 -1.147 6.597 1.00 79.62 98 VAL A CA 1
ATOM 796 C C . VAL A 1 98 ? 10.366 0.362 6.599 1.00 79.62 98 VAL A C 1
ATOM 798 O O . VAL A 1 98 ? 11.254 0.874 5.914 1.00 79.62 98 VAL A O 1
ATOM 801 N N . LEU A 1 99 ? 9.587 1.090 7.398 1.00 80.69 99 LEU A N 1
ATOM 802 C CA . LEU A 1 99 ? 9.819 2.509 7.655 1.00 80.69 99 LEU A CA 1
ATOM 803 C C . LEU A 1 99 ? 10.769 2.665 8.840 1.00 80.69 99 LEU A C 1
ATOM 805 O O . LEU A 1 99 ? 10.469 2.239 9.947 1.00 80.69 99 LEU A O 1
ATOM 809 N N . LEU A 1 100 ? 11.912 3.314 8.642 1.00 83.44 100 LEU A N 1
ATOM 810 C CA . LEU A 1 100 ? 12.836 3.583 9.742 1.00 83.44 100 LEU A CA 1
ATOM 811 C C . LEU A 1 100 ? 12.457 4.890 10.440 1.00 83.44 100 LEU A C 1
ATOM 813 O O . LEU A 1 100 ? 12.466 5.955 9.819 1.00 83.44 100 LEU A O 1
ATOM 817 N N . ARG A 1 101 ? 12.167 4.822 11.744 1.00 77.12 101 ARG A N 1
ATOM 818 C CA . ARG A 1 101 ? 11.997 6.004 12.593 1.00 77.12 101 ARG A CA 1
ATOM 819 C C . ARG A 1 101 ? 13.250 6.209 13.441 1.00 77.12 101 ARG A C 1
ATOM 821 O O . ARG A 1 101 ? 13.734 5.294 14.108 1.00 77.12 101 ARG A O 1
ATOM 828 N N . VAL A 1 102 ? 13.785 7.429 13.424 1.00 80.75 102 VAL A N 1
ATOM 829 C CA . VAL A 1 102 ? 14.980 7.780 14.203 1.00 80.75 102 VAL A CA 1
ATOM 830 C C . VAL A 1 102 ? 14.705 7.542 15.695 1.00 80.75 102 VAL A C 1
ATOM 832 O O . VAL A 1 102 ? 13.759 8.091 16.252 1.00 80.75 102 VAL A O 1
ATOM 835 N N . GLY A 1 103 ? 15.526 6.705 16.337 1.00 78.19 103 GLY A N 1
ATOM 836 C CA . GLY A 1 103 ? 15.520 6.485 17.791 1.00 78.19 103 GLY A CA 1
ATOM 837 C C . GLY A 1 103 ? 14.478 5.506 18.351 1.00 78.19 103 GLY A C 1
ATOM 838 O O . GLY A 1 103 ? 14.495 5.268 19.551 1.00 78.19 103 GLY A O 1
ATOM 839 N N . THR A 1 104 ? 13.594 4.931 17.529 1.00 73.50 104 THR A N 1
ATOM 840 C CA . THR A 1 104 ? 12.474 4.071 17.992 1.00 73.50 104 THR A CA 1
ATOM 841 C C . THR A 1 104 ? 12.391 2.713 17.292 1.00 73.50 104 THR A C 1
ATOM 843 O O . THR A 1 104 ? 11.632 1.859 17.730 1.00 73.50 104 THR A O 1
ATOM 846 N N . GLY A 1 105 ? 13.217 2.477 16.267 1.00 77.94 105 GLY A N 1
ATOM 847 C CA . GLY A 1 105 ? 13.276 1.202 15.548 1.00 77.94 105 GLY A CA 1
ATOM 848 C C . GLY A 1 105 ? 12.497 1.206 14.225 1.00 77.94 105 GLY A C 1
ATOM 849 O O . GLY A 1 105 ? 11.971 2.245 13.809 1.00 77.94 105 GLY A O 1
ATOM 850 N N . PRO A 1 106 ? 12.496 0.070 13.505 1.00 80.00 106 PRO A N 1
ATOM 851 C CA . PRO A 1 106 ? 11.738 -0.087 12.275 1.00 80.00 106 PRO A CA 1
ATOM 852 C C . PRO A 1 106 ? 10.242 -0.193 12.575 1.00 80.00 106 PRO A C 1
ATOM 854 O O . PRO A 1 106 ? 9.822 -0.850 13.522 1.00 80.00 106 PRO A O 1
ATOM 857 N N . LEU A 1 107 ? 9.446 0.427 11.721 1.00 80.12 107 LEU A N 1
ATOM 858 C CA . LEU A 1 107 ? 8.001 0.366 11.715 1.00 80.12 107 LEU A CA 1
ATOM 859 C C . LEU A 1 107 ? 7.586 -0.471 10.499 1.00 80.12 107 LEU A C 1
ATOM 861 O O . LEU A 1 107 ? 7.797 -0.063 9.352 1.00 80.12 107 LEU A O 1
ATOM 865 N N . ALA A 1 108 ? 7.088 -1.675 10.763 1.00 76.56 108 ALA A N 1
ATOM 866 C CA . ALA A 1 108 ? 6.723 -2.662 9.752 1.00 76.56 108 ALA A CA 1
ATOM 867 C C . ALA A 1 108 ? 5.194 -2.752 9.597 1.00 76.56 108 ALA A C 1
ATOM 869 O O . ALA A 1 108 ? 4.478 -2.393 10.537 1.00 76.56 108 ALA A O 1
ATOM 870 N N . PRO A 1 109 ? 4.697 -3.237 8.444 1.00 79.44 109 PRO A N 1
ATOM 871 C CA . PRO A 1 109 ? 3.309 -3.665 8.324 1.00 79.44 109 PRO A CA 1
ATOM 872 C C . PRO A 1 109 ? 2.960 -4.699 9.401 1.00 79.44 109 PRO A C 1
ATOM 874 O O . PRO A 1 109 ? 3.796 -5.539 9.755 1.00 79.44 109 PRO A O 1
ATOM 877 N N . THR A 1 110 ? 1.756 -4.602 9.960 1.00 77.75 110 THR A N 1
ATOM 878 C CA . THR A 1 110 ? 1.294 -5.463 11.065 1.00 77.75 110 THR A CA 1
ATOM 879 C C . THR A 1 110 ? 0.402 -6.613 10.605 1.00 77.75 110 THR A C 1
ATOM 881 O O . THR A 1 110 ? 0.051 -7.484 11.405 1.00 77.75 110 THR A O 1
ATOM 884 N N . ASP A 1 111 ? 0.037 -6.638 9.329 1.00 77.62 111 ASP A N 1
ATOM 885 C CA . ASP A 1 111 ? -0.773 -7.677 8.723 1.00 77.62 111 ASP A CA 1
ATOM 886 C C . ASP A 1 111 ? 0.027 -8.955 8.442 1.00 77.62 111 ASP A C 1
ATOM 888 O O . ASP A 1 111 ? 1.261 -9.007 8.428 1.00 77.62 111 ASP A O 1
ATOM 892 N N . SER A 1 112 ? -0.712 -10.052 8.285 1.00 84.25 112 SER A N 1
ATOM 893 C CA . SER A 1 112 ? -0.135 -11.365 8.032 1.00 84.25 112 SER A CA 1
ATOM 894 C C . SER A 1 112 ? -0.948 -12.125 7.002 1.00 84.25 112 SER A C 1
ATOM 896 O O . SER A 1 112 ? -2.179 -12.072 6.994 1.00 84.25 112 SER A O 1
ATOM 898 N N . VAL A 1 113 ? -0.243 -12.887 6.178 1.00 85.88 113 VAL A N 1
ATOM 899 C CA . VAL A 1 113 ? -0.801 -13.741 5.139 1.00 85.88 113 VAL A CA 1
ATOM 900 C C . VAL A 1 113 ? -0.462 -15.197 5.438 1.00 85.88 113 VAL A C 1
ATOM 902 O O . VAL A 1 113 ? 0.608 -15.526 5.957 1.00 85.88 113 VAL A O 1
ATOM 905 N N . GLU A 1 114 ? -1.400 -16.092 5.146 1.00 90.94 114 GLU A N 1
ATOM 906 C CA . GLU A 1 114 ? -1.166 -17.529 5.231 1.00 90.94 114 GLU A CA 1
ATOM 907 C C . GLU A 1 114 ? -0.638 -18.035 3.889 1.00 90.94 114 GLU A C 1
ATOM 909 O O . GLU A 1 114 ? -1.263 -17.839 2.846 1.00 90.94 114 GLU A O 1
ATOM 914 N N . ILE A 1 115 ? 0.530 -18.673 3.911 1.00 89.94 115 ILE A N 1
ATOM 915 C CA . ILE A 1 115 ? 1.154 -19.250 2.725 1.00 89.94 115 ILE A CA 1
ATOM 916 C C . ILE A 1 115 ? 1.261 -20.765 2.873 1.00 89.94 115 ILE A C 1
ATOM 918 O O . ILE A 1 115 ? 1.678 -21.295 3.905 1.00 89.94 115 ILE A O 1
ATOM 922 N N . GLY A 1 116 ? 0.881 -21.466 1.808 1.00 91.19 116 GLY A N 1
ATOM 923 C CA . GLY A 1 116 ? 1.098 -22.899 1.678 1.00 91.19 116 GLY A CA 1
ATOM 924 C C . GLY A 1 116 ? 2.514 -23.180 1.192 1.00 91.19 116 GLY A C 1
ATOM 925 O O . GLY A 1 116 ? 2.956 -22.604 0.197 1.00 91.19 116 GLY A O 1
ATOM 926 N N . TYR A 1 117 ? 3.214 -24.090 1.858 1.00 89.94 117 TYR A N 1
ATOM 927 C CA . TYR A 1 117 ? 4.500 -24.606 1.406 1.00 89.94 117 TYR A CA 1
ATOM 928 C C . TYR A 1 117 ? 4.463 -26.134 1.353 1.00 89.94 117 TYR A C 1
ATOM 930 O O . TYR A 1 117 ? 3.861 -26.805 2.193 1.00 89.94 117 TYR A O 1
ATOM 938 N N . VAL A 1 118 ? 5.079 -26.689 0.311 1.00 92.94 118 VAL A N 1
ATOM 939 C CA . VAL A 1 118 ? 5.060 -28.131 0.062 1.00 92.94 118 VAL A CA 1
ATOM 940 C C . VAL A 1 118 ? 6.104 -28.807 0.944 1.00 92.94 118 VAL A C 1
ATOM 942 O O . VAL A 1 118 ? 7.295 -28.507 0.849 1.00 92.94 118 VAL A O 1
ATOM 945 N N . GLN A 1 119 ? 5.664 -29.757 1.767 1.00 88.81 119 GLN A N 1
ATOM 946 C CA . GLN A 1 119 ? 6.529 -30.683 2.492 1.00 88.81 119 GLN A CA 1
ATOM 947 C C . GLN A 1 1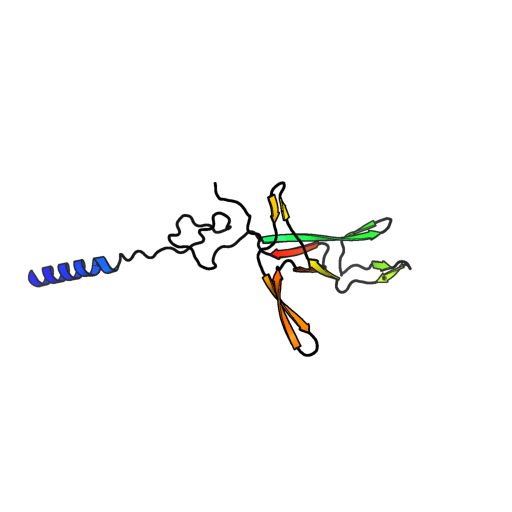19 ? 6.275 -32.107 1.995 1.00 88.81 119 GLN A C 1
ATOM 949 O O . GLN A 1 119 ? 5.343 -32.792 2.411 1.00 88.81 119 GLN A O 1
ATOM 954 N N . GLY A 1 120 ? 7.131 -32.571 1.083 1.00 89.25 120 GLY A N 1
ATOM 955 C CA . GLY A 1 120 ? 6.997 -33.898 0.486 1.00 89.25 120 GLY A CA 1
ATOM 956 C C . GLY A 1 120 ? 5.758 -33.994 -0.407 1.00 89.25 120 GLY A C 1
ATOM 957 O O . GLY A 1 120 ? 5.706 -33.344 -1.447 1.00 89.25 120 GLY A O 1
ATOM 958 N N . ALA A 1 121 ? 4.791 -34.827 -0.014 1.00 90.12 121 ALA A N 1
ATOM 959 C CA . ALA A 1 121 ? 3.528 -35.022 -0.733 1.00 90.12 121 ALA A CA 1
ATOM 960 C C . ALA A 1 121 ? 2.355 -34.211 -0.148 1.00 90.12 121 ALA A C 1
ATOM 962 O O . ALA A 1 121 ? 1.241 -34.326 -0.654 1.00 90.12 121 ALA A O 1
ATOM 963 N N . ASP A 1 122 ? 2.595 -33.422 0.903 1.00 92.00 122 ASP A N 1
ATOM 964 C CA . ASP A 1 122 ? 1.569 -32.648 1.602 1.00 92.00 122 ASP A CA 1
ATOM 965 C C . ASP A 1 122 ? 1.852 -31.139 1.532 1.00 92.00 122 ASP A C 1
ATOM 967 O O . ASP A 1 122 ? 2.983 -30.703 1.287 1.00 92.00 122 ASP A O 1
ATOM 971 N N . THR A 1 123 ? 0.812 -30.332 1.738 1.00 94.06 123 THR A N 1
ATOM 972 C CA . THR A 1 123 ? 0.911 -28.874 1.854 1.00 94.06 123 THR A CA 1
ATOM 973 C C . THR A 1 123 ? 0.711 -28.478 3.306 1.00 94.06 123 THR A C 1
ATOM 975 O O . THR A 1 123 ? -0.333 -28.743 3.892 1.00 94.06 123 THR A O 1
ATOM 978 N N . SER A 1 124 ? 1.699 -27.801 3.879 1.00 93.38 124 SER A N 1
ATOM 979 C CA . SER A 1 124 ? 1.590 -27.211 5.209 1.00 93.38 124 SER A CA 1
ATOM 980 C C . SER A 1 124 ? 1.348 -25.707 5.083 1.00 93.38 124 SER A C 1
ATOM 982 O O . SER A 1 124 ? 1.812 -25.074 4.134 1.00 93.38 124 SER A O 1
ATOM 984 N N . LEU A 1 125 ? 0.594 -25.141 6.021 1.00 92.81 125 LEU A N 1
ATOM 985 C CA . LEU A 1 125 ? 0.253 -23.722 6.062 1.00 92.81 125 LEU A CA 1
ATOM 986 C C . LEU A 1 125 ? 1.103 -23.041 7.134 1.00 92.81 125 LEU A C 1
ATOM 988 O O . LEU A 1 125 ? 1.207 -23.536 8.257 1.00 92.81 125 LEU A O 1
ATOM 992 N N . ILE A 1 126 ? 1.714 -21.911 6.787 1.00 91.56 126 ILE A N 1
ATOM 993 C CA . ILE A 1 126 ? 2.412 -21.035 7.734 1.00 91.56 126 ILE A CA 1
ATOM 994 C C . ILE A 1 126 ? 1.877 -19.620 7.606 1.00 91.56 126 ILE A C 1
ATOM 996 O O . ILE A 1 126 ? 1.532 -19.164 6.518 1.00 91.56 126 ILE A O 1
ATOM 1000 N N . ARG A 1 127 ? 1.850 -18.909 8.730 1.00 88.81 127 ARG A N 1
ATOM 1001 C CA . ARG A 1 127 ? 1.499 -17.495 8.768 1.00 88.81 127 ARG A CA 1
ATOM 1002 C C . ARG A 1 127 ? 2.776 -16.665 8.736 1.00 88.81 127 ARG A C 1
ATOM 1004 O O . ARG A 1 127 ? 3.657 -16.867 9.570 1.00 88.81 127 ARG A O 1
ATOM 1011 N N . VAL A 1 128 ? 2.876 -15.759 7.772 1.00 85.19 128 VAL A N 1
ATOM 1012 C CA . VAL A 1 128 ? 4.008 -14.839 7.602 1.00 85.19 128 VAL A CA 1
ATOM 1013 C C . VAL A 1 128 ? 3.500 -13.402 7.590 1.00 85.19 128 VAL A C 1
ATOM 1015 O O . VAL A 1 128 ? 2.331 -13.172 7.298 1.00 85.19 128 VAL A O 1
ATOM 1018 N N . LEU A 1 129 ? 4.356 -12.436 7.925 1.00 81.81 129 LEU A N 1
ATOM 1019 C CA . LEU A 1 129 ? 4.017 -11.016 7.777 1.00 81.81 129 LEU A CA 1
ATOM 1020 C C . LEU A 1 129 ? 3.746 -10.704 6.304 1.00 81.81 129 LEU A C 1
ATOM 1022 O O . LEU A 1 129 ? 4.504 -11.158 5.444 1.00 81.81 129 LEU A O 1
ATOM 1026 N N . ASP A 1 130 ? 2.700 -9.931 6.015 1.00 82.06 130 ASP A N 1
ATOM 1027 C CA . ASP A 1 130 ? 2.369 -9.539 4.641 1.00 82.06 130 ASP A CA 1
ATOM 1028 C C . ASP A 1 130 ? 3.181 -8.312 4.211 1.00 82.06 130 ASP A C 1
ATOM 1030 O O . ASP A 1 130 ? 2.677 -7.237 3.922 1.00 82.06 130 ASP A O 1
ATOM 1034 N N . ASN A 1 131 ? 4.504 -8.470 4.198 1.00 80.00 131 ASN A N 1
ATOM 1035 C CA . ASN A 1 131 ? 5.430 -7.430 3.754 1.00 80.00 131 ASN A CA 1
ATOM 1036 C C . ASN A 1 131 ? 5.926 -7.668 2.321 1.00 80.00 131 ASN A C 1
ATOM 1038 O O . ASN A 1 131 ? 7.003 -7.186 1.949 1.00 80.00 131 ASN A O 1
ATOM 1042 N N . PHE A 1 132 ? 5.166 -8.430 1.530 1.00 81.69 132 PHE A N 1
ATOM 1043 C CA . PHE A 1 132 ? 5.515 -8.8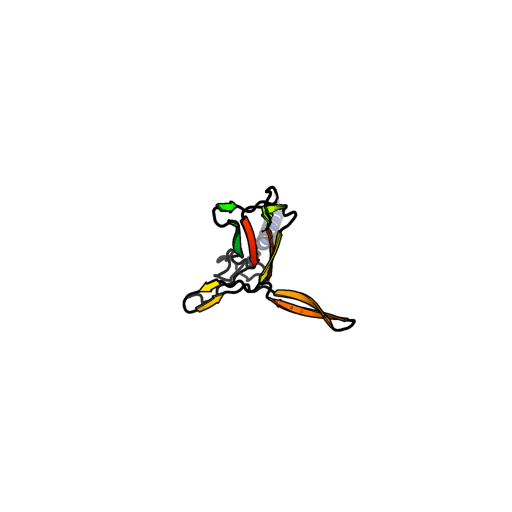06 0.168 1.00 81.69 132 PHE A CA 1
ATOM 1044 C C . PHE A 1 132 ? 4.631 -8.079 -0.824 1.00 81.69 132 PHE A C 1
ATOM 1046 O O . PHE A 1 132 ? 3.422 -7.987 -0.657 1.00 81.69 132 PHE A O 1
ATOM 1053 N N . ALA A 1 133 ? 5.215 -7.607 -1.920 1.00 82.69 133 ALA A N 1
ATOM 1054 C CA . ALA A 1 133 ? 4.426 -6.895 -2.904 1.00 82.69 133 ALA A CA 1
ATOM 1055 C C . ALA A 1 133 ? 4.868 -7.194 -4.335 1.00 82.69 133 ALA A C 1
ATOM 1057 O O . ALA A 1 133 ? 6.039 -7.054 -4.697 1.00 82.69 133 ALA A O 1
ATOM 1058 N N . LEU A 1 134 ? 3.910 -7.604 -5.172 1.00 84.69 134 LEU A N 1
ATOM 1059 C CA . LEU A 1 134 ? 4.134 -7.818 -6.597 1.00 84.69 134 LEU A CA 1
ATOM 1060 C C . LEU A 1 134 ? 3.929 -6.509 -7.353 1.00 84.69 134 LEU A C 1
ATOM 1062 O O . LEU A 1 134 ? 2.813 -6.025 -7.536 1.00 84.69 134 LEU A O 1
ATOM 1066 N N . ALA A 1 135 ? 5.015 -5.985 -7.895 1.00 85.06 135 ALA A N 1
ATOM 1067 C CA . ALA A 1 135 ? 4.970 -4.858 -8.801 1.00 85.06 135 ALA A CA 1
ATOM 1068 C C . ALA A 1 135 ? 4.930 -5.346 -10.254 1.00 85.06 135 ALA A C 1
ATOM 1070 O O . ALA A 1 135 ? 5.693 -6.227 -10.657 1.00 85.06 135 ALA A O 1
ATOM 1071 N N . THR A 1 136 ? 4.080 -4.730 -11.076 1.00 85.44 136 THR A N 1
ATOM 1072 C CA . THR A 1 136 ? 4.116 -4.905 -12.534 1.00 85.44 136 THR A CA 1
ATOM 1073 C C . THR A 1 136 ? 4.524 -3.592 -13.192 1.00 85.44 136 THR A C 1
ATOM 1075 O O . THR A 1 136 ? 3.779 -2.612 -13.170 1.00 85.44 136 THR A O 1
ATOM 1078 N N . ALA A 1 137 ? 5.698 -3.577 -13.817 1.00 82.06 137 ALA A N 1
ATOM 1079 C CA . ALA A 1 137 ? 6.160 -2.448 -14.609 1.00 82.06 137 ALA A CA 1
ATOM 1080 C C . ALA A 1 137 ? 5.588 -2.538 -16.028 1.00 82.06 137 ALA A C 1
ATOM 1082 O O . ALA A 1 137 ? 6.092 -3.260 -16.889 1.00 82.06 137 ALA A O 1
ATOM 1083 N N . GLY A 1 138 ? 4.501 -1.801 -16.261 1.00 71.81 138 GLY A N 1
ATOM 1084 C CA . GLY A 1 138 ? 3.981 -1.518 -17.604 1.00 71.81 138 GLY A CA 1
ATOM 1085 C C . GLY A 1 138 ? 4.413 -0.152 -18.149 1.00 71.81 138 GLY A C 1
ATOM 1086 O O . GLY A 1 138 ? 4.383 0.063 -19.360 1.00 71.81 138 GLY A O 1
ATOM 1087 N N . ALA A 1 139 ? 4.832 0.749 -17.258 1.00 75.44 139 ALA A N 1
ATOM 1088 C CA . ALA A 1 139 ? 5.131 2.150 -17.527 1.00 75.44 139 ALA A CA 1
ATOM 1089 C C . ALA A 1 139 ? 6.405 2.592 -16.787 1.00 75.44 139 ALA A C 1
ATOM 1091 O O . ALA A 1 139 ? 7.036 1.806 -16.081 1.00 75.44 139 ALA A O 1
ATOM 1092 N N . SER A 1 140 ? 6.742 3.875 -16.909 1.00 80.44 140 SER A N 1
ATOM 1093 C CA . SER A 1 140 ? 7.924 4.483 -16.289 1.00 80.44 140 SER A CA 1
ATOM 1094 C C . SER A 1 140 ? 7.881 4.525 -14.762 1.00 80.44 140 SER A C 1
ATOM 1096 O O . SER A 1 140 ? 8.907 4.766 -14.130 1.00 80.44 140 SER A O 1
ATOM 1098 N N . ALA A 1 141 ? 6.717 4.298 -14.151 1.00 84.31 141 ALA A N 1
ATOM 1099 C CA . ALA A 1 141 ? 6.587 4.168 -12.711 1.00 84.31 141 ALA A CA 1
ATOM 1100 C C . ALA A 1 141 ? 5.480 3.183 -12.321 1.00 84.31 141 ALA A C 1
ATOM 1102 O O . ALA A 1 141 ? 4.495 3.021 -13.044 1.00 84.31 141 ALA A O 1
ATOM 1103 N N . THR A 1 142 ? 5.631 2.575 -11.147 1.00 86.75 142 THR A N 1
ATOM 1104 C CA . THR A 1 142 ? 4.646 1.678 -10.534 1.00 86.75 142 THR A CA 1
ATOM 1105 C C . THR A 1 142 ? 4.550 1.992 -9.051 1.00 86.75 142 THR A C 1
ATOM 1107 O O . THR A 1 142 ? 5.573 2.036 -8.371 1.00 86.75 142 THR A O 1
ATOM 1110 N N . THR A 1 143 ? 3.334 2.198 -8.553 1.00 88.00 143 THR A N 1
ATOM 1111 C CA . THR A 1 143 ? 3.069 2.316 -7.116 1.00 88.00 143 THR A CA 1
ATOM 1112 C C . THR A 1 143 ? 2.546 0.988 -6.606 1.00 88.00 143 THR A C 1
ATOM 1114 O O . THR A 1 143 ? 1.698 0.375 -7.253 1.00 88.00 143 THR A O 1
ATOM 1117 N N . VAL A 1 144 ? 3.057 0.555 -5.463 1.00 86.38 144 VAL A N 1
ATOM 1118 C CA . VAL A 1 144 ? 2.683 -0.699 -4.823 1.00 86.38 144 VAL A CA 1
ATOM 1119 C C . VAL A 1 144 ? 2.351 -0.427 -3.364 1.00 86.38 144 VAL A C 1
ATOM 1121 O O . VAL A 1 144 ? 3.056 0.343 -2.710 1.00 86.38 144 VAL A O 1
ATOM 1124 N N . SER A 1 145 ? 1.261 -1.025 -2.891 1.00 85.88 145 SER A N 1
ATOM 1125 C CA . SER A 1 145 ? 0.916 -1.046 -1.473 1.00 85.88 145 SER A CA 1
ATOM 1126 C C . SER A 1 145 ? 1.647 -2.184 -0.776 1.00 85.88 145 SER A C 1
ATOM 1128 O O . SER A 1 145 ? 1.747 -3.274 -1.335 1.00 85.88 145 SER A O 1
ATOM 1130 N N . VAL A 1 146 ? 2.181 -1.892 0.402 1.00 80.19 146 VAL A N 1
ATOM 1131 C CA . VAL A 1 146 ? 2.941 -2.818 1.248 1.00 80.19 146 VAL A CA 1
ATOM 1132 C C . VAL A 1 146 ? 2.137 -3.199 2.499 1.00 80.19 146 VAL A C 1
ATOM 1134 O O . VAL A 1 146 ? 2.571 -4.064 3.238 1.00 80.19 146 VAL A O 1
ATOM 1137 N N . GLY A 1 147 ? 0.987 -2.562 2.742 1.00 80.06 147 GLY A N 1
ATOM 1138 C CA . GLY A 1 147 ? 0.140 -2.830 3.908 1.00 80.06 147 GLY A CA 1
ATOM 1139 C C . GLY A 1 147 ? -0.034 -1.625 4.831 1.00 80.06 147 GLY A C 1
ATOM 1140 O O . GLY A 1 147 ? 0.483 -0.529 4.579 1.00 80.06 147 GLY A O 1
ATOM 1141 N N . GLU A 1 148 ? -0.808 -1.823 5.892 1.00 83.81 148 GLU A N 1
ATOM 1142 C CA . GLU A 1 148 ? -1.096 -0.808 6.904 1.00 83.81 148 GLU A CA 1
ATOM 1143 C C . GLU A 1 148 ? -0.021 -0.760 7.988 1.00 83.81 148 GLU A C 1
ATOM 1145 O O . GLU A 1 148 ? 0.538 -1.776 8.396 1.00 83.81 148 GLU A O 1
ATOM 1150 N N . VAL A 1 149 ? 0.270 0.445 8.474 1.00 83.31 149 VAL A N 1
ATOM 1151 C CA . VAL A 1 149 ? 1.327 0.670 9.452 1.00 83.31 149 VAL A CA 1
ATOM 1152 C C . VAL A 1 149 ? 0.748 1.286 10.715 1.00 83.31 149 VAL A C 1
ATOM 1154 O O . VAL A 1 149 ? 0.348 2.451 10.723 1.00 83.31 149 VAL A O 1
ATOM 1157 N N . GLN A 1 150 ? 0.767 0.527 11.810 1.00 81.31 150 GLN A N 1
ATOM 1158 C CA . GLN A 1 150 ? 0.328 0.998 13.120 1.00 81.31 150 GLN A CA 1
ATOM 1159 C C . GLN A 1 150 ? 1.511 1.613 13.891 1.00 81.31 150 GLN A C 1
ATOM 1161 O O . GLN A 1 150 ? 2.440 0.894 14.253 1.00 81.31 150 GLN A O 1
ATOM 1166 N N . PRO A 1 151 ? 1.523 2.930 14.171 1.00 70.38 151 PRO A N 1
ATOM 1167 C CA . PRO A 1 151 ? 2.621 3.565 14.896 1.00 70.38 151 PRO A CA 1
ATOM 1168 C C . PRO A 1 151 ? 2.753 3.012 16.321 1.00 70.38 151 PRO A C 1
ATOM 1170 O O . PRO A 1 151 ? 1.796 3.071 17.088 1.00 70.38 151 PRO A O 1
ATOM 1173 N N . GLU A 1 152 ? 3.931 2.557 16.746 1.00 67.00 152 GLU A N 1
ATOM 1174 C CA . GLU A 1 152 ? 4.172 2.330 18.178 1.00 67.00 152 GLU A CA 1
ATOM 1175 C C . GLU A 1 152 ? 4.358 3.665 18.926 1.00 67.00 152 GLU A C 1
ATOM 1177 O O . GLU A 1 152 ? 4.994 4.601 18.419 1.00 67.00 152 GLU A O 1
ATOM 1182 N N . GLY A 1 153 ? 3.770 3.754 20.125 1.00 55.66 153 GLY A N 1
ATOM 1183 C CA . GLY A 1 153 ? 3.861 4.901 21.032 1.00 55.66 153 GLY A CA 1
ATOM 1184 C C . GLY A 1 153 ? 2.717 4.942 22.052 1.00 55.66 153 GLY A C 1
ATOM 1185 O O . GLY A 1 153 ? 1.581 4.601 21.730 1.00 55.66 153 GLY A O 1
ATOM 1186 N N . THR A 1 154 ? 3.011 5.361 23.284 1.00 43.19 154 THR A N 1
ATOM 1187 C CA . THR A 1 154 ? 1.995 5.715 24.286 1.00 43.19 154 THR A CA 1
ATOM 1188 C C . THR A 1 154 ? 1.379 7.060 23.912 1.00 43.19 154 THR A C 1
ATOM 1190 O O . THR A 1 154 ? 2.120 8.022 23.705 1.00 43.19 154 THR A O 1
ATOM 1193 N N . ALA A 1 155 ? 0.048 7.142 23.831 1.00 42.38 155 ALA A N 1
ATOM 1194 C CA . ALA A 1 155 ? -0.638 8.431 23.835 1.00 42.38 155 ALA A CA 1
ATOM 1195 C C . ALA A 1 155 ? -0.251 9.162 25.134 1.00 42.38 155 ALA A C 1
ATOM 1197 O O . ALA A 1 155 ? -0.410 8.597 26.217 1.00 42.38 155 ALA A O 1
ATOM 1198 N N . TYR A 1 156 ? 0.361 10.340 25.003 1.00 37.84 156 TYR A N 1
ATOM 1199 C CA . TYR A 1 156 ? 0.677 11.218 26.132 1.00 37.84 156 TYR A CA 1
ATOM 1200 C C . TYR A 1 156 ? -0.558 12.006 26.552 1.00 37.84 156 TYR A C 1
ATOM 1202 O O . TYR A 1 156 ? -1.292 12.447 25.639 1.00 37.84 156 TYR A O 1
#

Sequence (156 aa):
MN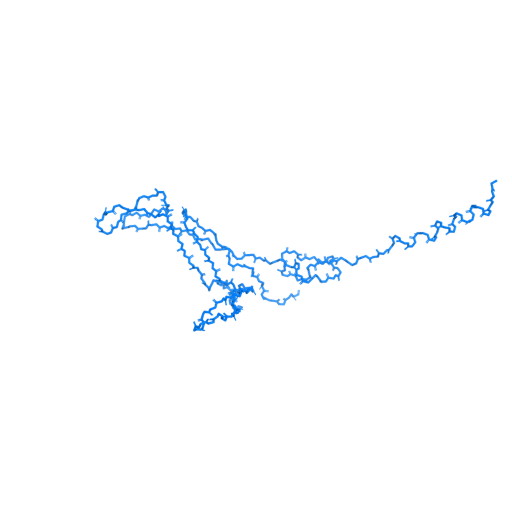IYRLVVYTIIFLAILPLTGCYEPEQGCLDARATNFSLDADEACADCCTYPELKVRFTHRWETADTSLAFQTSSVYRDGMGQPFRFQRLRFYWSEVVLLRVGTGPLAPTDSVEIGYVQGADTSLIRVLDNFALATAGASATTVSVGEVQPEGTAY

Secondary structure (DSSP, 8-state):
--HHHHHHHHHHHHHHGGGG----PPEEB--TTSTTB-TT-SEE-SS-----EEEEEEE-EEE-SS-EEEP-TTS-EE-TT--EE--S-EEEEE----EEETTTEEE----EEEEEEEETTEEEEEEEE---EEEEESSSEEEEEEEE--------

pLDDT: mean 84.37, std 8.86, range [37.84, 95.0]

Radius of gyration: 30.07 Å; chains: 1; bounding box: 94×50×63 Å